Protein AF-A0A7C7Y5R7-F1 (afdb_monomer_lite)

Secondary structure (DSSP, 8-state):
-HHHHHHHHH-SS--EEEEEE--TTS-HHHHHHHHHHHHHHTTS-EEEEEES---HHHHHHHHHHHH-S-EEEE-SS-EEEEE---PPPSSSSSSEE--

Structure (mmCIF, N/CA/C/O backbone):
data_AF-A0A7C7Y5R7-F1
#
_entry.id   AF-A0A7C7Y5R7-F1
#
loop_
_atom_site.group_PDB
_atom_site.id
_atom_site.type_symbol
_atom_site.label_atom_id
_atom_site.label_alt_id
_atom_site.label_comp_id
_atom_site.label_asym_id
_atom_site.label_entity_id
_atom_site.label_seq_id
_atom_site.pdbx_PDB_ins_code
_atom_site.Cartn_x
_atom_site.Cartn_y
_atom_site.Cartn_z
_atom_site.occupancy
_atom_site.B_iso_or_equiv
_atom_site.auth_seq_id
_atom_site.auth_comp_id
_atom_site.auth_asym_id
_atom_site.auth_atom_id
_atom_site.pdbx_PDB_model_num
ATOM 1 N N . LEU A 1 1 ? -0.299 -9.106 7.982 1.00 57.22 1 LEU A N 1
ATOM 2 C CA . LEU A 1 1 ? -1.271 -7.985 8.043 1.00 57.22 1 LEU A CA 1
ATOM 3 C C . LEU A 1 1 ? -2.621 -8.351 8.684 1.00 57.22 1 LEU A C 1
ATOM 5 O O . LEU A 1 1 ? -3.196 -7.504 9.356 1.00 57.22 1 LEU A O 1
ATOM 9 N N . PHE A 1 2 ? -3.096 -9.602 8.594 1.00 52.34 2 PHE A N 1
ATOM 10 C CA . PHE A 1 2 ? -4.399 -10.027 9.146 1.00 52.34 2 PHE A CA 1
ATOM 11 C C . PHE A 1 2 ? -4.649 -9.726 10.642 1.00 52.34 2 PHE A C 1
ATOM 13 O O . PHE A 1 2 ? -5.758 -9.345 11.003 1.00 52.34 2 PHE A O 1
ATOM 20 N N . ALA A 1 3 ? -3.643 -9.833 11.519 1.00 52.34 3 ALA A N 1
ATOM 21 C CA . ALA A 1 3 ? -3.826 -9.579 12.957 1.00 52.34 3 ALA A CA 1
ATOM 22 C C . ALA A 1 3 ? -4.190 -8.114 13.283 1.00 52.34 3 ALA A C 1
ATOM 24 O O . ALA A 1 3 ? -4.975 -7.852 14.194 1.00 52.34 3 ALA A O 1
ATOM 25 N N . VAL A 1 4 ? -3.666 -7.159 12.507 1.00 56.84 4 VAL A N 1
ATOM 26 C CA . VAL A 1 4 ? -3.948 -5.727 12.687 1.00 56.84 4 VAL A CA 1
ATOM 27 C C . VAL A 1 4 ? -5.391 -5.410 12.289 1.00 56.84 4 VAL A C 1
ATOM 29 O O . VAL A 1 4 ? -6.075 -4.679 13.002 1.00 56.84 4 VAL A O 1
ATOM 32 N N . ALA A 1 5 ? -5.895 -6.037 11.222 1.00 57.25 5 ALA A N 1
ATOM 33 C CA . ALA A 1 5 ? -7.288 -5.892 10.802 1.00 57.25 5 ALA A CA 1
ATOM 34 C C . ALA A 1 5 ? -8.280 -6.354 11.891 1.00 57.25 5 ALA A C 1
ATOM 36 O O . ALA A 1 5 ? -9.318 -5.725 12.091 1.00 57.25 5 ALA A O 1
ATOM 37 N N . VAL A 1 6 ? -7.951 -7.407 12.649 1.00 59.81 6 VAL A N 1
ATOM 38 C CA . VAL A 1 6 ? -8.807 -7.916 13.738 1.00 59.81 6 VAL A CA 1
ATOM 39 C C . VAL A 1 6 ? -8.841 -6.960 14.940 1.00 59.81 6 VAL A C 1
ATOM 41 O O . VAL A 1 6 ? -9.909 -6.722 15.505 1.00 59.81 6 VAL A O 1
ATOM 44 N N . LEU A 1 7 ? -7.703 -6.373 15.327 1.00 58.78 7 LEU A N 1
ATOM 45 C CA . LEU A 1 7 ? -7.647 -5.380 16.412 1.00 58.78 7 LEU A CA 1
ATOM 46 C C . LEU A 1 7 ? -8.311 -4.052 16.016 1.00 58.78 7 LEU A C 1
ATOM 48 O O . LEU A 1 7 ? -8.999 -3.439 16.838 1.00 58.78 7 LEU A O 1
ATOM 52 N N . ALA A 1 8 ? -8.178 -3.646 14.749 1.00 57.16 8 ALA A N 1
ATOM 53 C CA . ALA A 1 8 ? -8.866 -2.484 14.198 1.00 57.16 8 ALA A CA 1
ATOM 54 C C . ALA A 1 8 ? -10.392 -2.654 14.242 1.00 57.16 8 ALA A C 1
ATOM 56 O O . ALA A 1 8 ? -11.089 -1.718 14.611 1.00 57.16 8 ALA A O 1
ATOM 57 N N . GLN A 1 9 ? -10.925 -3.848 13.960 1.00 60.22 9 GLN A N 1
ATOM 58 C CA . GLN A 1 9 ? -12.369 -4.109 14.069 1.00 60.22 9 GLN A CA 1
ATOM 59 C C . GLN A 1 9 ? -12.876 -4.162 15.521 1.00 60.22 9 GLN A C 1
ATOM 61 O O . GLN A 1 9 ? -14.050 -3.901 15.782 1.00 60.22 9 GLN A O 1
ATOM 66 N N . ARG A 1 10 ? -12.004 -4.482 16.485 1.00 69.94 10 ARG A N 1
ATOM 67 C CA . ARG A 1 10 ? -12.334 -4.545 17.922 1.00 69.94 10 ARG A CA 1
ATOM 68 C C . ARG A 1 10 ? -12.268 -3.180 18.622 1.00 69.94 10 ARG A C 1
ATOM 70 O O . ARG A 1 10 ? -12.703 -3.077 19.767 1.00 69.94 10 ARG A O 1
ATOM 77 N N . THR A 1 11 ? -11.753 -2.139 17.962 1.00 64.75 11 THR A N 1
ATOM 78 C CA . THR A 1 11 ? -11.577 -0.791 18.528 1.00 64.75 11 THR A CA 1
ATOM 79 C C . THR A 1 11 ? -12.237 0.262 17.636 1.00 64.75 11 THR A C 1
ATOM 81 O O . THR A 1 11 ? -12.090 0.244 16.421 1.00 64.75 11 THR A O 1
ATOM 84 N N . ARG A 1 12 ? -13.014 1.186 18.217 1.00 62.62 12 ARG A N 1
ATOM 85 C CA . ARG A 1 12 ? -13.812 2.156 17.432 1.00 62.62 12 ARG A CA 1
ATOM 86 C C . ARG A 1 12 ? -13.128 3.504 17.193 1.00 62.62 12 ARG A C 1
ATOM 88 O O . ARG A 1 12 ? -13.553 4.229 16.304 1.00 62.62 12 ARG A O 1
ATOM 95 N N . SER A 1 13 ? -12.102 3.853 17.969 1.00 66.31 13 SER A N 1
ATOM 96 C CA . SER A 1 13 ? -11.547 5.219 17.992 1.00 66.31 13 SER A CA 1
ATOM 97 C C . SER A 1 13 ? -10.021 5.312 17.931 1.00 66.31 13 SER A C 1
ATOM 99 O O . SER A 1 13 ? -9.493 6.403 17.742 1.00 66.31 13 SER A O 1
ATOM 101 N N . VAL A 1 14 ? -9.294 4.205 18.086 1.00 78.31 14 VAL A N 1
ATOM 102 C CA . VAL A 1 14 ? -7.825 4.226 18.145 1.00 78.31 14 VAL A CA 1
ATOM 103 C C . VAL A 1 14 ? -7.242 4.184 16.729 1.00 78.31 14 VAL A C 1
ATOM 105 O O . VAL A 1 14 ? -7.655 3.351 15.918 1.00 78.31 14 VAL A O 1
ATOM 108 N N . ARG A 1 15 ? -6.293 5.087 16.431 1.00 79.81 15 ARG A N 1
ATOM 109 C CA . ARG A 1 15 ? -5.514 5.059 15.181 1.00 79.81 15 ARG A CA 1
ATOM 110 C C . ARG A 1 15 ? -4.585 3.848 15.175 1.00 79.81 15 ARG A C 1
ATOM 112 O O . ARG A 1 15 ? -3.992 3.497 16.193 1.00 79.81 15 ARG A O 1
ATOM 119 N N . VAL A 1 16 ? -4.478 3.202 14.025 1.00 82.12 16 VAL A N 1
ATOM 120 C CA . VAL A 1 16 ? -3.714 1.977 13.825 1.00 82.12 16 VAL A CA 1
ATOM 121 C C . VAL A 1 16 ? -2.372 2.349 13.211 1.00 82.12 16 VAL A C 1
ATOM 123 O O . VAL A 1 16 ? -2.261 2.536 12.002 1.00 82.12 16 VAL A O 1
ATOM 126 N N . GLY A 1 17 ? -1.352 2.459 14.061 1.00 82.06 17 GLY A N 1
ATOM 127 C CA . GLY A 1 17 ? 0.025 2.644 13.618 1.00 82.06 17 GLY A CA 1
ATOM 128 C C . GLY A 1 17 ? 0.601 1.339 13.078 1.00 82.06 17 GLY A C 1
ATOM 129 O O . GLY A 1 17 ? 0.818 0.393 13.837 1.00 82.06 17 GLY A O 1
ATOM 130 N N . LEU A 1 18 ? 0.876 1.292 11.778 1.00 82.00 18 LEU A N 1
ATOM 131 C CA . LEU A 1 18 ? 1.595 0.206 11.131 1.00 82.00 18 LEU A CA 1
ATOM 132 C C . LEU A 1 18 ? 3.013 0.659 10.785 1.00 82.00 18 LEU A C 1
ATOM 134 O O . LEU A 1 18 ? 3.247 1.322 9.774 1.00 82.00 18 LEU A O 1
ATOM 138 N N . ARG A 1 19 ? 3.972 0.215 11.601 1.00 78.44 19 ARG A N 1
ATOM 139 C CA . ARG A 1 19 ? 5.377 0.148 11.197 1.00 78.44 19 ARG A CA 1
ATOM 140 C C . ARG A 1 19 ? 5.623 -1.178 10.500 1.00 78.44 19 ARG A C 1
ATOM 142 O O . ARG A 1 19 ? 5.543 -2.221 11.144 1.00 78.44 19 ARG A O 1
ATOM 149 N N . SER A 1 20 ? 5.908 -1.137 9.203 1.00 73.50 20 SER A N 1
ATOM 150 C CA . SER A 1 20 ? 6.173 -2.344 8.418 1.00 73.50 20 SER A CA 1
ATOM 151 C C . SER A 1 20 ? 7.547 -2.267 7.768 1.00 73.50 20 SER A C 1
ATOM 153 O O . SER A 1 20 ? 7.859 -1.221 7.192 1.00 73.50 20 SER A O 1
ATOM 155 N N . PRO A 1 21 ? 8.336 -3.360 7.774 1.00 64.06 21 PRO A N 1
ATOM 156 C CA . PRO A 1 21 ? 9.398 -3.501 6.791 1.00 64.06 21 PRO A CA 1
ATOM 157 C C . PRO A 1 21 ? 8.795 -3.375 5.401 1.00 64.06 21 PRO A C 1
ATOM 159 O O . PRO A 1 21 ? 7.648 -3.769 5.183 1.00 64.06 21 PRO A O 1
ATOM 162 N N . LEU A 1 22 ? 9.566 -2.785 4.495 1.00 66.38 22 LEU A N 1
ATOM 163 C CA . LEU A 1 22 ? 9.426 -3.018 3.069 1.00 66.38 22 LEU A CA 1
ATOM 164 C C . LEU A 1 22 ? 10.223 -4.296 2.828 1.00 66.38 22 LEU A C 1
ATOM 166 O O . LEU A 1 22 ? 11.454 -4.231 2.804 1.00 66.38 22 LEU A O 1
ATOM 170 N N . PRO A 1 23 ? 9.581 -5.475 2.794 1.00 56.88 23 PRO A N 1
ATOM 171 C CA . PRO A 1 23 ? 10.294 -6.682 2.423 1.00 56.88 23 PRO A CA 1
ATOM 172 C C . PRO A 1 23 ? 10.819 -6.438 1.006 1.00 56.88 23 PRO A C 1
ATOM 174 O O . PRO A 1 23 ? 10.054 -5.992 0.151 1.00 56.88 23 PRO A O 1
ATOM 177 N N . GLY A 1 24 ? 12.113 -6.656 0.763 1.00 60.31 24 GLY A N 1
ATOM 178 C CA . GLY A 1 24 ? 12.727 -6.383 -0.546 1.00 60.31 24 GLY A CA 1
ATOM 179 C C . GLY A 1 24 ? 12.121 -7.192 -1.702 1.00 60.31 24 GLY A C 1
ATOM 180 O O . GLY A 1 24 ? 12.410 -6.923 -2.858 1.00 60.31 24 GLY A O 1
ATOM 181 N N . ASP A 1 25 ? 11.277 -8.172 -1.389 1.00 65.81 25 ASP A N 1
ATOM 182 C CA . ASP A 1 25 ? 10.552 -9.058 -2.293 1.00 65.81 25 ASP A CA 1
ATOM 183 C C . ASP A 1 25 ? 9.060 -8.701 -2.467 1.00 65.81 25 ASP A C 1
ATOM 185 O O . ASP A 1 25 ? 8.376 -9.299 -3.303 1.00 65.81 25 ASP A O 1
ATOM 189 N N . LEU A 1 26 ? 8.517 -7.735 -1.713 1.00 78.88 26 LEU A N 1
ATOM 190 C CA . LEU A 1 26 ? 7.105 -7.366 -1.831 1.00 78.88 26 LEU A CA 1
ATOM 191 C C . LEU A 1 26 ? 6.892 -6.348 -2.955 1.00 78.88 26 LEU A C 1
ATOM 193 O O . LEU A 1 26 ? 7.228 -5.173 -2.822 1.00 78.88 26 LEU A O 1
ATOM 197 N N . HIS A 1 27 ? 6.234 -6.786 -4.030 1.00 90.12 27 HIS A N 1
ATOM 198 C CA . HIS A 1 27 ? 5.865 -5.913 -5.144 1.00 90.12 27 HIS A CA 1
ATOM 199 C C . HIS A 1 27 ? 5.078 -4.674 -4.654 1.00 90.12 27 HIS A C 1
ATOM 201 O O . HIS A 1 27 ? 4.082 -4.836 -3.938 1.00 90.12 27 HIS A O 1
ATOM 207 N N . PRO A 1 28 ? 5.424 -3.446 -5.083 1.00 92.44 28 PRO A N 1
ATOM 208 C CA . PRO A 1 28 ? 4.841 -2.204 -4.565 1.00 92.44 28 PRO A CA 1
ATOM 209 C C . PRO A 1 28 ? 3.323 -2.114 -4.761 1.00 92.44 28 PRO A C 1
ATOM 211 O O . PRO A 1 28 ? 2.619 -1.587 -3.906 1.00 92.44 28 PRO A O 1
ATOM 214 N N . LEU A 1 29 ? 2.787 -2.694 -5.841 1.00 94.50 29 LEU A N 1
ATOM 215 C CA . LEU A 1 29 ? 1.332 -2.811 -6.030 1.00 94.50 29 LEU A CA 1
ATOM 216 C C . LEU A 1 29 ? 0.650 -3.681 -4.961 1.00 94.50 29 LEU A C 1
ATOM 218 O O . LEU A 1 29 ? -0.418 -3.313 -4.487 1.00 94.50 29 LEU A O 1
ATOM 222 N N . ARG A 1 30 ? 1.272 -4.792 -4.534 1.00 92.00 30 ARG A N 1
ATOM 223 C CA . ARG A 1 30 ? 0.723 -5.626 -3.449 1.00 92.00 30 ARG A CA 1
ATOM 224 C C . ARG A 1 30 ? 0.737 -4.868 -2.132 1.00 92.00 30 ARG A C 1
ATOM 226 O O . ARG A 1 30 ? -0.250 -4.888 -1.412 1.00 92.00 30 ARG A O 1
ATOM 233 N N . LEU A 1 31 ? 1.825 -4.150 -1.851 1.00 91.00 31 LEU A N 1
ATOM 234 C CA . LEU A 1 31 ? 1.908 -3.279 -0.682 1.00 91.00 31 LEU A CA 1
ATOM 235 C C . LEU A 1 31 ? 0.803 -2.209 -0.700 1.00 91.00 31 LEU A C 1
ATOM 237 O O . LEU A 1 31 ? 0.142 -1.990 0.314 1.00 91.00 31 LEU A O 1
ATOM 241 N N . ALA A 1 32 ? 0.582 -1.561 -1.846 1.00 93.56 32 ALA A N 1
ATOM 242 C CA . ALA A 1 32 ? -0.461 -0.553 -2.001 1.00 93.56 32 ALA A CA 1
ATOM 243 C C . ALA A 1 32 ? -1.865 -1.128 -1.750 1.00 93.56 32 ALA A C 1
ATOM 245 O O . ALA A 1 32 ? -2.644 -0.513 -1.019 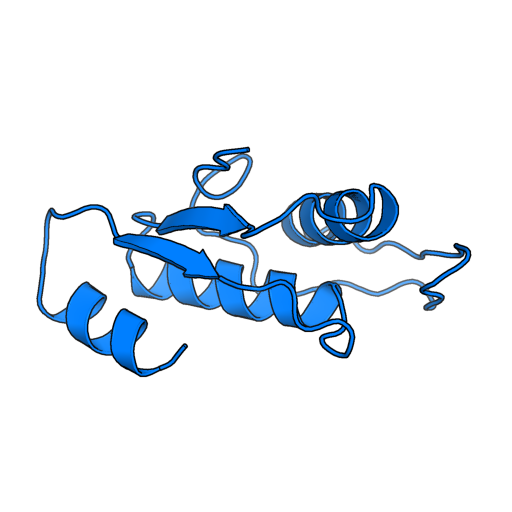1.00 93.56 32 ALA A O 1
ATOM 246 N N . GLU A 1 33 ? -2.172 -2.297 -2.318 1.00 93.56 33 GLU A N 1
ATOM 247 C CA . GLU A 1 33 ? -3.432 -3.026 -2.124 1.00 93.56 33 GLU A CA 1
ATOM 248 C C . GLU A 1 33 ? -3.650 -3.422 -0.658 1.00 93.56 33 GLU A C 1
ATOM 250 O O . GLU A 1 33 ? -4.721 -3.182 -0.095 1.00 93.56 33 GLU A O 1
ATOM 255 N N . ASP A 1 34 ? -2.627 -3.983 -0.019 1.00 91.25 34 ASP A N 1
ATOM 256 C CA . ASP A 1 34 ? -2.664 -4.453 1.363 1.00 91.25 34 ASP A CA 1
ATOM 257 C C . ASP A 1 34 ? -2.915 -3.308 2.354 1.00 91.25 34 ASP A C 1
ATOM 259 O O . ASP A 1 34 ? -3.763 -3.404 3.249 1.00 91.25 34 ASP A O 1
ATOM 263 N N . LEU A 1 35 ? -2.199 -2.196 2.182 1.00 91.94 35 LEU A N 1
ATOM 264 C CA . LEU A 1 35 ? -2.364 -0.997 2.999 1.00 91.94 35 LEU A CA 1
ATOM 265 C C . LEU A 1 35 ? -3.717 -0.323 2.744 1.00 91.94 35 LEU A C 1
ATOM 267 O O . LEU A 1 35 ? -4.369 0.097 3.696 1.00 91.94 35 LEU A O 1
ATOM 271 N N . ALA A 1 36 ? -4.172 -0.254 1.488 1.00 94.06 36 ALA A N 1
ATOM 272 C CA . ALA A 1 36 ? -5.492 0.279 1.155 1.00 94.06 36 ALA A CA 1
ATOM 273 C C . ALA A 1 36 ? -6.613 -0.565 1.774 1.00 94.06 36 ALA A C 1
ATOM 275 O O . ALA A 1 36 ? -7.557 -0.028 2.351 1.00 94.06 36 ALA A O 1
ATOM 276 N N . SER A 1 37 ? -6.486 -1.889 1.704 1.00 92.75 37 SER A N 1
ATOM 277 C CA . SER A 1 37 ? -7.426 -2.825 2.317 1.00 92.75 37 SER A CA 1
ATOM 278 C C . SER A 1 37 ? -7.448 -2.668 3.832 1.00 92.75 37 SER A C 1
ATOM 280 O O . SER A 1 37 ? -8.518 -2.625 4.435 1.00 92.75 37 SER A O 1
ATOM 282 N N . 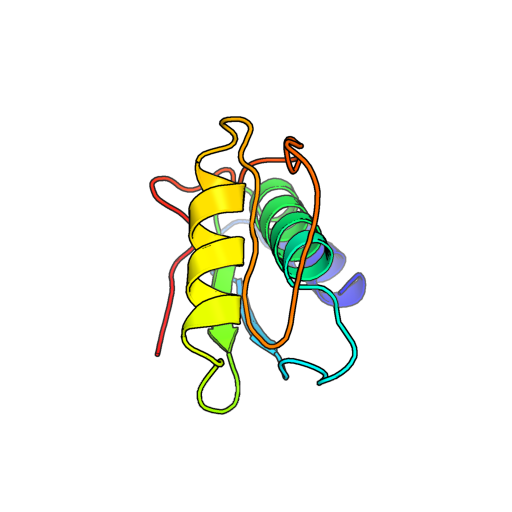LEU A 1 38 ? -6.279 -2.533 4.462 1.00 90.44 38 LEU A N 1
ATOM 283 C CA . LEU A 1 38 ? -6.192 -2.291 5.897 1.00 90.44 38 LEU A CA 1
ATOM 284 C C . LEU A 1 38 ? -6.819 -0.950 6.288 1.00 90.44 38 LEU A C 1
ATOM 286 O O . LEU A 1 38 ? -7.529 -0.887 7.290 1.00 90.44 38 LEU A O 1
ATOM 290 N N . ASP A 1 39 ? -6.597 0.096 5.498 1.00 92.56 39 ASP A N 1
ATOM 291 C CA . ASP A 1 39 ? -7.198 1.404 5.719 1.00 92.56 39 ASP A CA 1
ATOM 292 C C . ASP A 1 39 ? -8.732 1.333 5.679 1.00 92.56 39 ASP A C 1
ATOM 294 O O . ASP A 1 39 ? -9.389 1.743 6.637 1.00 92.56 39 ASP A O 1
ATOM 298 N N . ILE A 1 40 ? -9.297 0.685 4.653 1.00 92.31 40 ILE A N 1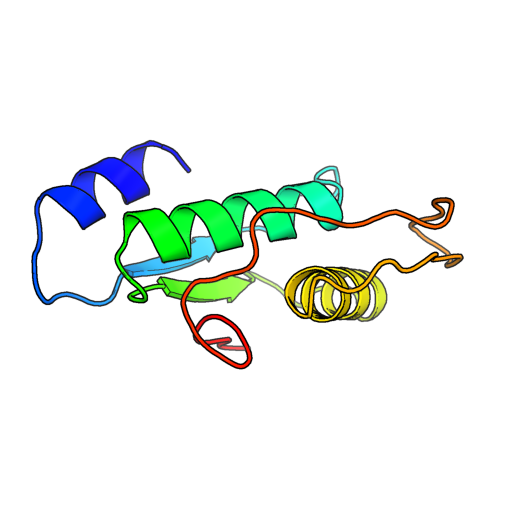
ATOM 299 C CA . ILE A 1 40 ? -10.742 0.432 4.531 1.00 92.31 40 ILE A CA 1
ATOM 300 C C . ILE A 1 40 ? -11.269 -0.371 5.723 1.00 92.31 40 ILE A C 1
ATOM 302 O O . ILE A 1 40 ? -12.238 0.026 6.367 1.00 92.31 40 ILE A O 1
ATOM 306 N N . LEU A 1 41 ? -10.626 -1.493 6.056 1.00 89.62 41 LEU A N 1
ATOM 307 C CA . LEU A 1 41 ? -11.051 -2.355 7.165 1.00 89.62 41 LEU A CA 1
ATOM 308 C C . LEU A 1 41 ? -10.945 -1.648 8.520 1.00 89.62 41 LEU A C 1
ATOM 310 O O . LEU A 1 41 ? -11.702 -1.946 9.445 1.00 89.62 41 LEU A O 1
ATOM 314 N N . SER A 1 42 ? -10.013 -0.705 8.638 1.00 87.06 42 SER A N 1
ATOM 315 C CA . SER A 1 42 ? -9.867 0.158 9.802 1.00 87.06 42 SER A CA 1
ATOM 316 C C . SER A 1 42 ? -10.779 1.383 9.762 1.00 87.06 42 SER A C 1
ATOM 318 O O . SER A 1 42 ? -10.756 2.153 10.709 1.00 87.06 42 SER A O 1
ATOM 320 N N . GLY A 1 43 ? -11.588 1.594 8.720 1.00 90.31 43 GLY A N 1
ATOM 321 C CA . GLY A 1 43 ? -12.434 2.781 8.581 1.00 90.31 43 GLY A CA 1
ATOM 322 C C . GLY A 1 43 ? -11.637 4.087 8.569 1.00 90.31 43 GLY A C 1
ATOM 323 O O . GLY A 1 43 ? -11.998 5.027 9.278 1.00 90.31 43 GLY A O 1
ATOM 324 N N . GLY A 1 44 ? -10.527 4.123 7.832 1.00 92.00 44 GLY A N 1
ATOM 325 C CA . GLY A 1 44 ? -9.726 5.329 7.643 1.00 92.00 44 GLY A CA 1
ATOM 326 C C . GLY A 1 44 ? -8.796 5.672 8.810 1.00 92.00 44 GLY A C 1
ATOM 327 O O . GLY A 1 44 ? -8.565 6.850 9.101 1.00 92.00 44 GLY A O 1
ATOM 328 N N . ARG A 1 45 ? -8.342 4.663 9.560 1.00 90.25 45 ARG A N 1
ATOM 329 C CA . ARG A 1 45 ? -7.554 4.842 10.789 1.00 90.25 45 ARG A CA 1
ATOM 330 C C . ARG A 1 45 ? -6.093 4.433 10.626 1.00 90.25 45 ARG A C 1
ATOM 332 O O . ARG A 1 45 ? -5.415 4.291 11.643 1.00 90.25 45 ARG A O 1
ATOM 339 N N . LEU A 1 46 ? -5.607 4.230 9.406 1.00 91.00 46 LEU A N 1
ATOM 340 C CA . LEU A 1 46 ? -4.250 3.759 9.174 1.00 91.00 46 LEU A CA 1
ATOM 341 C C . LEU A 1 46 ? -3.236 4.913 9.196 1.00 91.00 46 LEU A C 1
ATOM 343 O O . LEU A 1 46 ? -3.315 5.882 8.437 1.00 91.00 46 LEU A O 1
ATOM 347 N N . ASP A 1 47 ? -2.225 4.750 10.041 1.00 91.19 47 ASP A N 1
ATOM 348 C CA . ASP A 1 47 ? -0.964 5.479 9.959 1.00 91.19 47 ASP A CA 1
ATOM 349 C C . ASP A 1 47 ? 0.123 4.503 9.529 1.00 91.19 47 ASP A C 1
ATOM 351 O O . ASP A 1 47 ? 0.468 3.582 10.268 1.00 91.19 47 ASP A O 1
ATOM 355 N N . TRP A 1 48 ? 0.658 4.684 8.329 1.00 89.38 48 TRP A N 1
ATOM 356 C CA . TRP A 1 48 ? 1.726 3.857 7.799 1.00 89.38 48 TRP A CA 1
ATOM 357 C C . TRP A 1 48 ? 3.073 4.568 7.926 1.00 89.38 48 TRP A C 1
ATOM 359 O O . TRP A 1 48 ? 3.257 5.688 7.448 1.00 89.38 48 TRP A O 1
ATOM 369 N N . ALA A 1 49 ? 4.020 3.880 8.557 1.00 87.88 49 ALA A N 1
ATOM 370 C CA . ALA A 1 49 ? 5.409 4.295 8.660 1.00 87.88 49 ALA A CA 1
ATOM 371 C C . ALA A 1 49 ? 6.306 3.168 8.118 1.00 87.88 49 ALA A C 1
ATOM 373 O O . ALA A 1 49 ? 6.458 2.140 8.793 1.00 87.88 49 ALA A O 1
ATOM 374 N N . PRO A 1 50 ? 6.879 3.284 6.908 1.00 83.69 50 PRO A N 1
ATOM 375 C CA . PRO A 1 50 ? 7.834 2.292 6.429 1.00 83.69 50 PRO A CA 1
ATOM 376 C C . PRO A 1 50 ? 9.041 2.236 7.376 1.00 83.69 50 PRO A C 1
ATOM 378 O O . PRO A 1 50 ? 9.540 3.259 7.837 1.00 83.69 50 PRO A O 1
ATOM 381 N N . THR A 1 51 ? 9.513 1.036 7.721 1.00 79.56 51 THR A N 1
ATOM 382 C CA . THR A 1 51 ? 10.759 0.906 8.487 1.00 79.56 51 THR A CA 1
ATOM 383 C C . THR A 1 51 ? 11.940 0.911 7.523 1.00 79.56 51 THR A C 1
ATOM 385 O O . THR A 1 51 ? 12.058 -0.000 6.705 1.00 79.56 51 THR A O 1
ATOM 388 N N . GLY A 1 52 ? 12.814 1.911 7.650 1.00 77.69 52 GLY A N 1
ATOM 389 C CA . GLY A 1 52 ? 13.879 2.193 6.683 1.00 77.69 52 GLY A CA 1
ATOM 390 C C . GLY A 1 52 ? 13.441 3.240 5.655 1.00 77.69 52 GLY A C 1
ATOM 391 O O . GLY A 1 52 ? 12.316 3.729 5.703 1.00 77.69 52 GLY A O 1
ATOM 392 N N . ALA A 1 53 ? 14.331 3.595 4.729 1.00 74.75 53 ALA A N 1
ATOM 393 C CA . ALA A 1 53 ? 13.994 4.491 3.628 1.00 74.75 53 ALA A CA 1
ATOM 394 C C . ALA A 1 53 ? 13.472 3.659 2.438 1.00 74.75 53 ALA A C 1
ATOM 396 O O . ALA A 1 53 ? 14.261 2.893 1.879 1.00 74.75 53 ALA A O 1
ATOM 397 N N . PRO A 1 54 ? 12.182 3.754 2.043 1.00 76.69 54 PRO A N 1
ATOM 398 C CA . PRO A 1 54 ? 11.728 3.187 0.772 1.00 76.69 54 PRO A CA 1
ATOM 399 C C . PRO A 1 54 ? 12.581 3.692 -0.385 1.00 76.69 54 PRO A C 1
ATOM 401 O O . PRO A 1 54 ? 12.981 4.860 -0.391 1.00 76.69 54 PRO A O 1
ATOM 404 N N . SER A 1 55 ? 12.784 2.856 -1.409 1.00 84.81 55 SER A N 1
ATOM 405 C CA . SER A 1 55 ? 13.252 3.390 -2.686 1.00 84.81 55 SER A CA 1
ATOM 406 C C . SER A 1 55 ? 12.248 4.434 -3.184 1.00 84.81 55 SER A C 1
ATOM 408 O O . SER A 1 55 ? 11.034 4.296 -2.988 1.00 84.81 55 SER A O 1
ATOM 410 N N . SER A 1 56 ? 12.751 5.504 -3.807 1.00 88.62 56 SER A N 1
ATOM 411 C CA . SER A 1 56 ? 11.883 6.554 -4.361 1.00 88.62 56 SER A CA 1
ATOM 412 C C . SER A 1 56 ? 10.894 5.971 -5.377 1.00 88.62 56 SER A C 1
ATOM 414 O O . SER A 1 56 ? 9.734 6.371 -5.388 1.00 88.62 56 SER A O 1
ATOM 416 N N . GLU A 1 57 ? 11.320 4.950 -6.128 1.00 91.81 57 GLU A N 1
ATOM 417 C CA . GLU A 1 57 ? 10.484 4.185 -7.056 1.00 91.81 57 GLU A CA 1
ATOM 418 C C . GLU A 1 57 ? 9.326 3.458 -6.350 1.00 91.81 57 GLU A C 1
ATOM 420 O O . GLU A 1 57 ? 8.171 3.581 -6.757 1.00 91.81 57 GLU A O 1
ATOM 425 N N . THR A 1 58 ? 9.597 2.752 -5.246 1.00 90.81 58 THR A N 1
ATOM 426 C CA . THR A 1 58 ? 8.552 2.059 -4.470 1.00 90.81 58 THR A CA 1
ATOM 427 C C . THR A 1 58 ? 7.495 3.042 -3.977 1.00 90.81 58 THR A C 1
ATOM 429 O O . THR A 1 58 ? 6.295 2.796 -4.121 1.00 90.81 58 THR A O 1
ATOM 432 N N . LEU A 1 59 ? 7.933 4.165 -3.397 1.00 90.88 59 LEU A N 1
ATOM 433 C CA . LEU A 1 59 ? 7.020 5.178 -2.878 1.00 90.88 59 LEU A CA 1
ATOM 434 C C . LEU A 1 59 ? 6.201 5.816 -4.006 1.00 90.88 59 LEU A C 1
ATOM 436 O O . LEU A 1 59 ? 4.997 6.007 -3.846 1.00 90.88 59 LEU A O 1
ATOM 440 N N . GLU A 1 60 ? 6.817 6.088 -5.158 1.00 93.56 60 GLU A N 1
ATOM 441 C CA . GLU A 1 60 ? 6.115 6.594 -6.337 1.00 93.56 60 GLU A CA 1
ATOM 442 C C . GLU A 1 60 ? 5.001 5.637 -6.780 1.00 93.56 60 GLU A C 1
ATOM 444 O O . GLU A 1 60 ? 3.851 6.061 -6.930 1.00 93.56 60 GLU A O 1
ATOM 449 N N . ILE A 1 61 ? 5.313 4.348 -6.945 1.00 95.44 61 ILE A N 1
ATOM 450 C CA . ILE A 1 61 ? 4.346 3.345 -7.405 1.00 95.44 61 ILE A CA 1
ATOM 451 C C . ILE A 1 61 ? 3.178 3.230 -6.422 1.00 95.44 61 ILE A C 1
ATOM 453 O O . ILE A 1 61 ? 2.023 3.227 -6.851 1.00 95.44 61 ILE A O 1
ATOM 457 N N . VAL A 1 62 ? 3.449 3.178 -5.112 1.00 94.06 62 VAL A N 1
ATOM 458 C CA . VAL A 1 62 ? 2.400 3.102 -4.079 1.00 94.06 62 VAL A CA 1
ATOM 459 C C . VAL A 1 62 ? 1.500 4.340 -4.119 1.00 94.06 62 VAL A C 1
ATOM 461 O O . VAL A 1 62 ? 0.273 4.222 -4.140 1.00 94.06 62 VAL A O 1
ATOM 464 N N . LEU A 1 63 ? 2.086 5.538 -4.195 1.00 94.06 63 LEU A N 1
ATOM 465 C CA . LEU A 1 63 ? 1.320 6.784 -4.243 1.00 94.06 63 LEU A CA 1
ATOM 466 C C . LEU A 1 63 ? 0.499 6.911 -5.536 1.00 94.06 63 LEU A C 1
ATOM 468 O O . LEU A 1 63 ? -0.632 7.402 -5.491 1.00 94.06 63 LEU A O 1
ATOM 472 N N . ARG A 1 64 ? 1.020 6.456 -6.684 1.00 96.38 64 ARG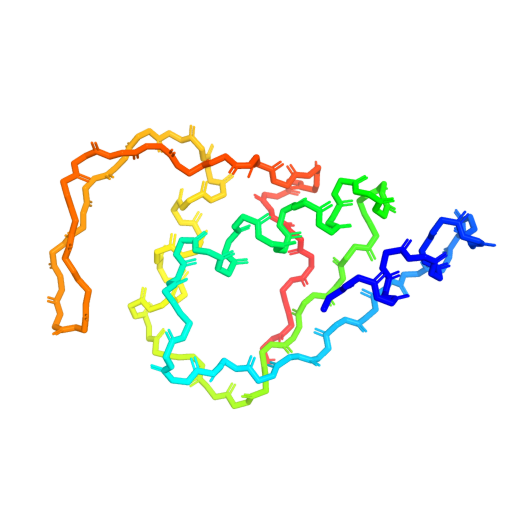 A N 1
ATOM 473 C CA . ARG A 1 64 ? 0.275 6.408 -7.956 1.00 96.38 64 ARG A CA 1
ATOM 474 C C . ARG A 1 64 ? -0.866 5.396 -7.894 1.00 96.38 64 ARG A C 1
ATOM 476 O O . ARG A 1 64 ? -1.988 5.742 -8.263 1.00 96.38 64 ARG A O 1
ATOM 483 N N . ALA A 1 65 ? -0.624 4.209 -7.339 1.00 96.62 65 ALA A N 1
ATOM 484 C CA . ALA A 1 65 ? -1.642 3.183 -7.125 1.00 96.62 65 ALA A CA 1
ATOM 485 C C . ALA A 1 65 ? -2.835 3.703 -6.311 1.00 96.62 65 ALA A C 1
ATOM 487 O O . ALA A 1 65 ? -3.985 3.456 -6.672 1.00 96.62 65 ALA A O 1
ATOM 488 N N . TRP A 1 66 ? -2.592 4.502 -5.272 1.00 96.38 66 TRP A N 1
ATOM 489 C CA . TRP A 1 66 ? -3.657 5.049 -4.427 1.00 96.38 66 TRP A CA 1
ATOM 490 C C . TRP A 1 66 ? -4.497 6.166 -5.055 1.00 96.38 66 TRP A C 1
ATOM 492 O O . TRP A 1 66 ? -5.619 6.402 -4.596 1.00 96.38 66 TRP A O 1
ATOM 502 N N . ARG A 1 67 ? -4.046 6.791 -6.153 1.00 94.88 67 ARG A N 1
ATOM 503 C CA . ARG A 1 67 ? -4.924 7.642 -6.988 1.00 94.88 67 ARG A CA 1
ATOM 504 C C . ARG A 1 67 ? -6.057 6.807 -7.598 1.00 94.88 67 ARG A C 1
ATOM 506 O O . ARG A 1 67 ? -7.195 7.268 -7.725 1.00 94.88 67 ARG A O 1
ATOM 513 N N . GLY A 1 68 ? -5.735 5.547 -7.903 1.00 93.56 68 GLY A N 1
ATOM 514 C CA . GLY A 1 68 ? -6.573 4.525 -8.529 1.00 93.56 68 GLY A CA 1
ATOM 515 C C . GLY A 1 68 ? -7.028 4.865 -9.940 1.00 93.56 68 GLY A C 1
ATOM 516 O O . GLY A 1 68 ? -8.051 4.350 -10.394 1.00 93.56 68 GLY A O 1
ATOM 517 N N . GLU A 1 69 ? -6.265 5.710 -10.624 1.00 95.25 69 GLU A N 1
ATOM 518 C CA . GLU A 1 69 ? -6.241 5.807 -12.080 1.00 95.25 69 GLU A CA 1
ATOM 519 C C . GLU A 1 69 ? -5.321 4.701 -12.631 1.00 95.25 69 GLU A C 1
ATOM 521 O O . GLU A 1 69 ? -4.375 4.307 -11.942 1.00 95.25 69 GLU A O 1
ATOM 526 N N . PRO A 1 70 ? -5.587 4.153 -13.830 1.00 97.31 70 PRO A N 1
ATOM 527 C CA . PRO A 1 70 ? -4.657 3.239 -14.480 1.00 97.31 70 PRO A CA 1
ATOM 528 C C . PRO A 1 70 ? -3.313 3.922 -14.738 1.00 97.31 70 PRO A C 1
ATOM 530 O O . PRO A 1 70 ? -3.268 5.104 -15.078 1.00 97.31 70 PRO A O 1
ATOM 533 N N . PHE A 1 71 ? -2.221 3.182 -14.587 1.00 97.94 71 PHE A N 1
ATOM 534 C CA . PHE A 1 71 ? -0.897 3.670 -14.934 1.00 97.94 71 PHE A CA 1
ATOM 535 C C . PHE A 1 71 ? 0.045 2.526 -15.298 1.00 97.94 71 PHE A C 1
ATOM 537 O O . PHE A 1 71 ? -0.062 1.423 -14.765 1.00 97.94 71 PHE A O 1
ATOM 544 N N . ALA A 1 72 ? 0.971 2.805 -16.211 1.00 97.75 72 ALA A N 1
ATOM 545 C CA . ALA A 1 72 ? 2.130 1.963 -16.478 1.00 97.75 72 ALA A CA 1
ATOM 546 C C . ALA A 1 72 ? 3.344 2.479 -15.696 1.00 97.75 72 ALA A C 1
ATOM 548 O O . ALA A 1 72 ? 3.413 3.665 -15.336 1.00 97.75 72 ALA A O 1
ATOM 549 N N . HIS A 1 73 ? 4.314 1.597 -15.474 1.00 97.50 73 HIS A N 1
ATOM 550 C CA . HIS A 1 73 ? 5.577 1.941 -14.832 1.00 97.50 73 HIS A CA 1
ATOM 551 C C . HIS A 1 73 ? 6.732 1.178 -15.475 1.00 97.50 73 HIS A C 1
ATOM 553 O O . HIS A 1 73 ? 6.597 -0.001 -15.792 1.00 97.50 73 HIS A O 1
ATOM 559 N N . GLN A 1 74 ? 7.853 1.865 -15.661 1.00 96.94 74 GLN A N 1
ATOM 560 C CA . GLN A 1 74 ? 9.078 1.320 -16.233 1.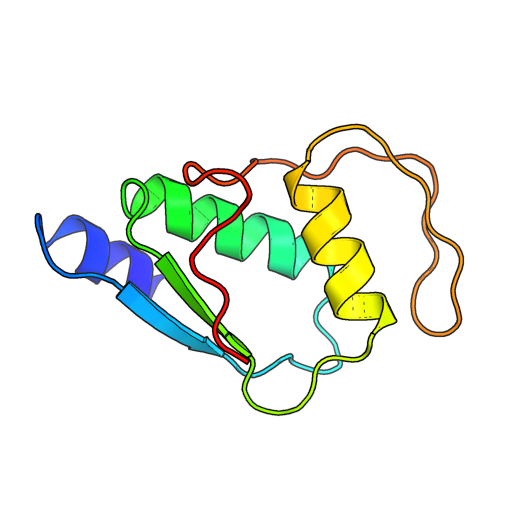00 96.94 74 GLN A CA 1
ATOM 561 C C . GLN A 1 74 ? 10.256 1.973 -15.505 1.00 96.94 74 GLN A C 1
ATOM 563 O O . GLN A 1 74 ? 10.665 3.075 -15.868 1.00 96.94 74 GLN A O 1
ATOM 568 N N . GLY A 1 75 ? 10.757 1.318 -14.463 1.00 94.25 75 GLY A N 1
ATOM 569 C CA . GLY A 1 75 ? 11.925 1.754 -13.704 1.00 94.25 75 GLY A CA 1
ATOM 570 C C . GLY A 1 75 ? 12.980 0.660 -13.592 1.00 94.25 75 GLY A C 1
ATOM 571 O O . GLY A 1 75 ? 12.960 -0.314 -14.352 1.00 94.25 75 GLY A O 1
ATOM 572 N N . ASP A 1 76 ? 13.922 0.865 -12.676 1.00 92.00 76 ASP A N 1
ATOM 573 C CA . ASP A 1 76 ? 15.089 -0.001 -12.512 1.00 92.00 76 ASP A CA 1
ATOM 574 C C . ASP A 1 76 ? 14.723 -1.285 -11.756 1.00 92.00 76 ASP A C 1
ATOM 576 O O . ASP A 1 76 ? 15.154 -2.373 -12.147 1.00 92.00 76 ASP A O 1
ATOM 580 N N . ASP A 1 77 ? 13.885 -1.169 -10.718 1.00 89.94 77 ASP A N 1
ATOM 581 C CA . ASP A 1 77 ? 13.465 -2.304 -9.894 1.00 89.94 77 ASP A CA 1
ATOM 582 C C . ASP A 1 77 ? 12.147 -2.928 -10.388 1.00 89.94 77 ASP A C 1
ATOM 584 O O . ASP A 1 77 ? 11.938 -4.138 -10.250 1.00 89.94 77 ASP A O 1
ATOM 588 N N . TYR A 1 78 ? 11.239 -2.128 -10.966 1.00 92.31 78 TYR A N 1
ATOM 589 C CA . TYR A 1 78 ? 9.901 -2.587 -11.350 1.00 92.31 78 TYR A CA 1
ATOM 590 C C . TYR A 1 78 ? 9.496 -2.142 -12.757 1.00 92.31 78 TYR A C 1
ATOM 592 O O . TYR A 1 78 ? 9.660 -0.993 -13.159 1.00 92.31 78 TYR A O 1
ATOM 600 N N . ALA A 1 79 ? 8.853 -3.046 -13.496 1.00 95.50 79 ALA A N 1
ATOM 601 C CA . ALA A 1 79 ? 8.228 -2.739 -14.777 1.00 95.50 79 ALA A CA 1
ATOM 602 C C . ALA A 1 79 ? 6.902 -3.488 -14.920 1.00 95.50 79 ALA A C 1
ATOM 604 O O . ALA A 1 79 ? 6.827 -4.694 -14.675 1.00 95.50 79 ALA A O 1
ATOM 605 N N . PHE A 1 80 ? 5.850 -2.778 -15.320 1.00 96.50 80 PHE A N 1
ATOM 606 C CA . PHE A 1 80 ? 4.539 -3.366 -15.576 1.00 96.50 80 PHE A CA 1
ATOM 607 C C . PHE A 1 80 ? 3.737 -2.548 -16.602 1.00 96.50 80 PHE A C 1
ATOM 609 O O . PHE A 1 80 ? 3.889 -1.324 -16.684 1.00 96.50 80 PHE A O 1
ATOM 616 N N . PRO A 1 81 ? 2.867 -3.212 -17.391 1.00 97.56 81 PRO A N 1
ATOM 617 C CA . PRO A 1 81 ? 2.003 -2.534 -18.353 1.00 97.56 81 PRO A CA 1
ATOM 618 C C . PRO A 1 81 ? 0.951 -1.680 -17.640 1.00 97.56 81 PRO A C 1
ATOM 620 O O . PRO A 1 81 ? 0.780 -1.772 -16.428 1.00 97.56 81 PRO A O 1
ATOM 623 N N . GLU A 1 82 ? 0.205 -0.877 -18.399 1.00 97.81 82 GLU A N 1
ATOM 624 C CA . GLU A 1 82 ? -0.881 -0.087 -17.825 1.00 97.81 82 GLU A CA 1
ATOM 625 C C . GLU A 1 82 ? -1.885 -0.980 -17.087 1.00 97.81 82 GLU A C 1
ATOM 627 O O . GLU A 1 82 ? -2.511 -1.871 -17.665 1.00 97.81 82 GLU A O 1
ATOM 632 N N . LEU A 1 83 ? -2.024 -0.732 -15.788 1.00 96.69 83 LEU A N 1
ATOM 633 C CA . LEU A 1 83 ? -2.941 -1.446 -14.916 1.00 96.69 83 LEU A CA 1
ATOM 634 C C . LEU A 1 83 ? -3.510 -0.504 -13.863 1.00 96.69 83 LEU A C 1
ATOM 636 O O . LEU A 1 83 ? -2.979 0.575 -13.602 1.00 96.69 83 LEU A O 1
ATOM 640 N N . ARG A 1 84 ? -4.597 -0.930 -13.221 1.00 96.50 84 ARG A N 1
ATOM 641 C CA . ARG A 1 84 ? -5.177 -0.237 -12.071 1.00 96.50 84 ARG A CA 1
ATOM 642 C C . ARG A 1 84 ? -5.019 -1.105 -10.831 1.00 96.50 84 ARG A C 1
ATOM 644 O O . ARG A 1 84 ? -5.502 -2.232 -10.810 1.00 96.50 84 ARG A O 1
ATOM 651 N N . CYS A 1 85 ? -4.406 -0.551 -9.791 1.00 95.50 85 CYS A N 1
ATOM 652 C CA . CYS A 1 85 ? -4.362 -1.175 -8.473 1.00 95.50 85 CYS A CA 1
ATOM 653 C C . CYS A 1 85 ? -5.650 -0.861 -7.708 1.00 95.50 85 CYS A C 1
ATOM 655 O O . CYS A 1 85 ? -6.054 0.300 -7.618 1.00 95.50 85 CYS A O 1
ATOM 657 N N . LEU A 1 86 ? -6.292 -1.888 -7.161 1.00 93.81 86 LEU A N 1
ATOM 658 C CA . LEU A 1 86 ? -7.463 -1.768 -6.299 1.00 93.81 86 LEU A CA 1
ATOM 659 C C . LEU A 1 86 ? -7.251 -2.624 -5.040 1.00 93.81 86 LEU A C 1
ATOM 661 O O . LEU A 1 86 ? -6.523 -3.607 -5.124 1.00 93.81 86 LEU A O 1
ATOM 665 N N . PRO A 1 87 ? -7.886 -2.278 -3.906 1.00 95.00 87 PRO A N 1
ATOM 666 C CA . PRO A 1 87 ? -8.760 -1.122 -3.710 1.00 95.00 87 PRO A CA 1
ATOM 667 C C . PRO A 1 87 ? -7.968 0.186 -3.541 1.00 95.00 87 PRO A C 1
ATOM 669 O O . PRO A 1 87 ? -6.751 0.184 -3.374 1.00 95.00 87 PRO A O 1
ATOM 672 N N . ARG A 1 88 ? -8.665 1.329 -3.578 1.00 95.25 88 ARG A N 1
ATOM 673 C CA . ARG A 1 88 ? -8.083 2.602 -3.123 1.00 95.25 88 ARG A CA 1
ATOM 674 C C . ARG A 1 88 ? -8.279 2.740 -1.614 1.00 95.25 88 ARG A C 1
ATOM 676 O O . ARG A 1 88 ? -9.327 2.313 -1.141 1.00 95.25 88 ARG A O 1
ATOM 683 N N . PRO A 1 89 ? -7.371 3.410 -0.890 1.00 95.44 89 PRO A N 1
ATOM 684 C CA . PRO A 1 89 ? -7.590 3.727 0.514 1.00 95.44 89 PRO A CA 1
ATOM 685 C C . PRO A 1 89 ? -8.873 4.539 0.722 1.00 95.44 89 PRO A C 1
ATOM 687 O O . PRO A 1 89 ? -9.310 5.277 -0.180 1.00 95.44 89 PRO A O 1
ATOM 690 N N . GLU A 1 90 ? -9.439 4.399 1.918 1.00 95.12 90 GLU A N 1
ATOM 691 C CA . GLU A 1 90 ? -10.567 5.188 2.416 1.00 95.12 90 GLU A CA 1
ATOM 692 C C . GLU A 1 90 ? -10.113 6.638 2.645 1.00 95.12 90 GLU A C 1
ATOM 694 O O . GLU A 1 90 ? -10.756 7.587 2.191 1.00 95.12 90 GLU A O 1
ATOM 699 N N . GLN A 1 91 ? -8.943 6.813 3.270 1.00 93.06 91 GLN A N 1
ATOM 700 C CA . GLN A 1 91 ? -8.317 8.111 3.500 1.00 93.06 91 GLN A CA 1
ATOM 701 C C . GLN A 1 91 ? -7.876 8.774 2.186 1.00 93.06 91 GLN A C 1
ATOM 703 O O . GLN A 1 91 ? -7.298 8.150 1.291 1.00 93.06 91 GLN A O 1
ATOM 708 N N . ARG A 1 92 ? -8.106 10.090 2.093 1.00 91.06 92 ARG A N 1
ATOM 709 C CA . ARG A 1 92 ? -7.647 10.958 0.997 1.00 91.06 92 ARG A CA 1
ATOM 710 C C . ARG A 1 92 ? -6.660 12.004 1.537 1.00 91.06 92 ARG A C 1
ATOM 712 O O . ARG A 1 92 ? -6.926 12.557 2.602 1.00 91.06 92 ARG A O 1
ATOM 719 N N . PRO A 1 93 ? -5.568 12.322 0.816 1.00 89.06 93 PRO A N 1
ATOM 720 C CA . PRO A 1 93 ? -5.156 11.746 -0.473 1.00 89.06 93 PRO A CA 1
ATOM 721 C C . PRO A 1 93 ? -4.655 10.293 -0.376 1.00 89.06 93 PRO A C 1
ATOM 723 O O . PRO A 1 93 ? -4.712 9.570 -1.365 1.00 89.06 93 PRO A O 1
ATOM 726 N N . HIS A 1 94 ? -4.224 9.863 0.806 1.00 91.31 94 HIS A N 1
ATOM 727 C CA . HIS A 1 94 ? -3.783 8.511 1.146 1.00 91.31 94 HIS A CA 1
ATOM 728 C C . HIS A 1 94 ? -3.809 8.347 2.683 1.00 91.31 94 HIS A C 1
ATOM 730 O O . HIS A 1 94 ? -4.065 9.339 3.378 1.00 91.31 94 HIS A O 1
ATOM 736 N N . PRO A 1 95 ? -3.545 7.148 3.242 1.00 91.25 95 PRO A N 1
ATOM 737 C CA . PRO A 1 95 ? -3.354 6.965 4.680 1.00 91.25 95 PRO A CA 1
ATOM 738 C C . PRO A 1 95 ? -2.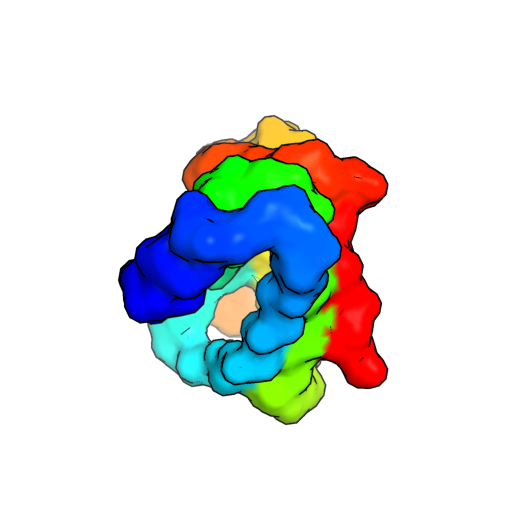280 7.898 5.246 1.00 91.25 95 PRO A C 1
ATOM 740 O O . PRO A 1 95 ? -1.460 8.440 4.496 1.00 91.25 95 PRO A O 1
ATOM 743 N N . GLY A 1 96 ? -2.272 8.089 6.568 1.00 87.00 96 GLY A N 1
ATOM 744 C CA . GLY A 1 96 ? -1.267 8.938 7.211 1.00 87.00 96 GLY A CA 1
ATOM 745 C C . GLY A 1 96 ? 0.126 8.374 6.948 1.00 87.00 96 GLY A C 1
ATOM 746 O O . GLY A 1 96 ? 0.432 7.287 7.424 1.00 87.00 96 GLY A O 1
ATOM 747 N N . LEU A 1 97 ? 0.941 9.072 6.155 1.00 84.00 97 LEU A N 1
ATOM 748 C CA . LEU A 1 97 ? 2.298 8.652 5.812 1.00 84.00 97 LEU A CA 1
ATOM 749 C C . LEU A 1 97 ? 3.284 9.346 6.751 1.00 84.00 97 LEU A C 1
ATOM 751 O O . LEU A 1 97 ? 3.383 10.572 6.738 1.00 84.00 97 LEU A O 1
ATOM 755 N N . TRP A 1 98 ? 4.018 8.559 7.532 1.00 78.44 98 TRP A N 1
ATOM 756 C CA . TRP A 1 98 ? 5.035 9.047 8.462 1.00 78.44 98 TRP A CA 1
ATOM 757 C C . TRP A 1 98 ? 6.410 8.539 8.007 1.00 78.44 98 TRP A C 1
ATOM 759 O O . TRP A 1 98 ? 6.653 7.333 8.053 1.00 78.44 98 TRP A O 1
ATOM 769 N N . LEU A 1 99 ? 7.273 9.444 7.528 1.00 68.31 99 LEU A N 1
ATOM 770 C CA . LEU A 1 99 ? 8.654 9.160 7.101 1.00 68.31 99 LEU A CA 1
ATOM 771 C C . LEU A 1 99 ? 9.655 9.420 8.232 1.00 68.31 99 LEU A C 1
ATOM 773 O O . LEU A 1 99 ? 9.441 10.398 8.984 1.00 68.31 99 LEU A O 1
#

pLDDT: mean 84.8, std 13.06, range [52.34, 97.94]

Radius of gyration: 13.3 Å; chains: 1; bounding box: 29×22×37 Å

Sequence (99 aa):
LFAVAVLAQRTRSVRVGLRSPLPGDLHPLRLAEDLASLDILSGGRLDWAPTGAPSSETLEIVLRAWRGEPFAHQGDDYAFPELRCLPRPEQRPHPGLWL

Foldseek 3Di:
DVVQLVVLLVDDDAAREDADEPPLPDDLLNVLAVQQVSLVSSVNRYAYEYDDDDDPQSVVVSLVLLCQDWDFDDDDSDGDDTDHRDDHHPDPPHHRYDD